Protein AF-A0A963JKS0-F1 (afdb_monomer)

Nearest PDB structure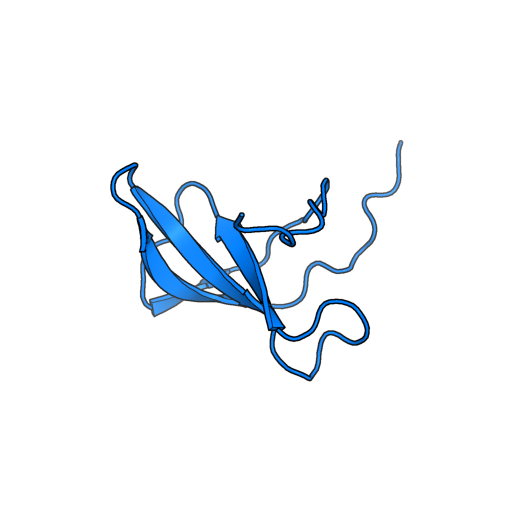s (foldseek):
  8btr-assembly1_Sg  TM=4.583E-01  e=7.187E+00  Giardia lamblia ATCC 50803

Solvent-accessible surface area (backbone atoms only — not comparable to full-atom values): 4101 Å² total; per-residue (Å²): 135,85,81,74,70,85,74,44,53,82,30,52,19,76,34,64,46,97,88,55,29,8,35,22,56,35,50,80,87,53,59,98,48,38,79,37,80,42,80,35,84,78,40,55,60,81,42,78,46,73,51,78,74,89,73,86,75,80,92,73,82,87,129

Structure (mmCIF, N/CA/C/O backbone):
data_AF-A0A963JKS0-F1
#
_entry.id   AF-A0A963JKS0-F1
#
loop_
_atom_site.group_PDB
_atom_site.id
_atom_site.type_symbol
_atom_site.label_atom_id
_atom_site.label_alt_id
_atom_site.label_comp_id
_atom_site.label_asym_id
_atom_site.label_entity_id
_atom_site.label_seq_id
_atom_site.pdbx_PDB_ins_code
_atom_site.Cartn_x
_atom_site.Cartn_y
_atom_site.Cartn_z
_atom_site.occupancy
_atom_site.B_iso_or_equiv
_atom_site.auth_seq_id
_atom_site.auth_comp_id
_atom_site.auth_asym_id
_atom_site.auth_atom_id
_atom_site.pdbx_PDB_model_num
ATOM 1 N N . MET A 1 1 ? -5.072 -11.599 -25.544 1.00 37.00 1 MET A N 1
ATOM 2 C CA . MET A 1 1 ? -4.692 -11.959 -24.163 1.00 37.00 1 MET A CA 1
ATOM 3 C C . MET A 1 1 ? -3.511 -11.066 -23.797 1.00 37.00 1 MET A C 1
ATOM 5 O O . MET A 1 1 ? -2.378 -11.430 -24.073 1.00 37.00 1 MET A O 1
ATOM 9 N N . THR A 1 2 ? -3.769 -9.823 -23.384 1.00 37.44 2 THR A N 1
ATOM 10 C CA . THR A 1 2 ? -2.708 -8.814 -23.207 1.00 37.44 2 THR A CA 1
ATOM 11 C C . THR A 1 2 ? -1.892 -9.143 -21.964 1.00 37.44 2 THR A C 1
ATOM 13 O O . THR A 1 2 ? -2.455 -9.371 -20.898 1.00 37.44 2 THR A O 1
ATOM 16 N N . MET A 1 3 ? -0.574 -9.218 -22.142 1.00 35.25 3 MET A N 1
ATOM 17 C CA . MET A 1 3 ? 0.395 -9.489 -21.089 1.00 35.25 3 MET A CA 1
ATOM 18 C C . MET A 1 3 ? 0.467 -8.289 -20.146 1.00 35.25 3 MET A C 1
ATOM 20 O O . MET A 1 3 ? 0.974 -7.236 -20.526 1.00 35.25 3 MET A O 1
ATOM 24 N N . ALA A 1 4 ? -0.055 -8.446 -18.930 1.00 45.25 4 ALA A N 1
ATOM 25 C CA . ALA A 1 4 ? 0.269 -7.545 -17.838 1.00 45.25 4 ALA A CA 1
ATOM 26 C C . ALA A 1 4 ? 1.745 -7.777 -17.494 1.00 45.25 4 ALA A C 1
ATOM 28 O O . ALA A 1 4 ? 2.137 -8.898 -17.172 1.00 45.25 4 ALA A O 1
ATOM 29 N N . THR A 1 5 ? 2.565 -6.738 -17.647 1.00 46.97 5 THR A N 1
ATOM 30 C CA . THR A 1 5 ? 3.972 -6.743 -17.241 1.00 46.97 5 THR A CA 1
ATOM 31 C C . THR A 1 5 ? 4.048 -7.216 -15.787 1.00 46.97 5 THR A C 1
ATOM 33 O O . THR A 1 5 ? 3.455 -6.610 -14.894 1.00 46.97 5 THR A O 1
ATOM 36 N N . ASP A 1 6 ? 4.734 -8.339 -15.574 1.00 51.44 6 ASP A N 1
ATOM 37 C CA . ASP A 1 6 ? 4.964 -8.984 -14.279 1.00 51.44 6 ASP A CA 1
ATOM 38 C C . ASP A 1 6 ? 6.000 -8.197 -13.465 1.00 51.44 6 ASP A C 1
ATOM 40 O O . ASP A 1 6 ? 7.033 -8.699 -13.051 1.00 51.44 6 ASP A O 1
ATOM 44 N N . ASP A 1 7 ? 5.728 -6.916 -13.248 1.00 55.59 7 ASP A N 1
ATOM 45 C CA . ASP A 1 7 ? 6.402 -6.100 -12.241 1.00 55.59 7 ASP A CA 1
ATOM 46 C C . ASP A 1 7 ? 5.608 -6.131 -10.924 1.00 55.59 7 ASP A C 1
ATOM 48 O O . ASP A 1 7 ? 5.691 -5.234 -10.086 1.00 55.59 7 ASP A O 1
ATOM 52 N N . ALA A 1 8 ? 4.797 -7.176 -10.744 1.00 59.94 8 ALA A N 1
ATOM 53 C CA . ALA A 1 8 ? 4.031 -7.446 -9.543 1.00 59.94 8 ALA A CA 1
ATOM 54 C C . ALA A 1 8 ? 4.955 -8.046 -8.475 1.00 59.94 8 ALA A C 1
ATOM 56 O O . ALA A 1 8 ? 4.827 -9.214 -8.100 1.00 59.94 8 ALA A O 1
ATOM 57 N N . GLY A 1 9 ? 5.928 -7.247 -8.033 1.00 71.06 9 GLY A N 1
ATOM 58 C CA . GLY A 1 9 ? 6.702 -7.530 -6.831 1.00 71.06 9 GLY A CA 1
ATOM 59 C C . GLY A 1 9 ? 5.791 -7.581 -5.603 1.00 71.06 9 GLY A C 1
ATOM 60 O O . GLY A 1 9 ? 4.682 -7.040 -5.605 1.00 71.06 9 GLY A O 1
ATOM 61 N N . TRP A 1 10 ? 6.254 -8.254 -4.553 1.00 78.69 10 TRP A N 1
ATOM 62 C CA . TRP A 1 10 ? 5.598 -8.185 -3.251 1.00 78.69 10 TRP A CA 1
ATOM 63 C C . TRP A 1 10 ? 5.711 -6.762 -2.713 1.00 78.69 10 TRP A C 1
ATOM 65 O O . TRP A 1 10 ? 6.803 -6.198 -2.697 1.00 78.69 10 TRP A O 1
ATOM 75 N N . LEU A 1 11 ? 4.590 -6.197 -2.278 1.00 83.62 11 LEU A N 1
ATOM 76 C CA . LEU A 1 11 ? 4.544 -4.891 -1.640 1.00 83.62 11 LEU A CA 1
ATOM 77 C C . LEU A 1 11 ? 4.038 -5.046 -0.212 1.00 83.62 11 LEU A C 1
ATOM 79 O O . LEU A 1 11 ? 3.064 -5.761 0.033 1.00 83.62 11 LEU A O 1
ATOM 83 N N . ASP A 1 12 ? 4.716 -4.380 0.715 1.00 86.75 12 ASP A N 1
ATOM 84 C CA . ASP A 1 12 ? 4.287 -4.295 2.105 1.00 86.75 12 ASP A CA 1
ATOM 85 C C . ASP A 1 12 ? 3.385 -3.072 2.262 1.00 86.75 12 ASP A C 1
ATOM 87 O O . ASP A 1 12 ? 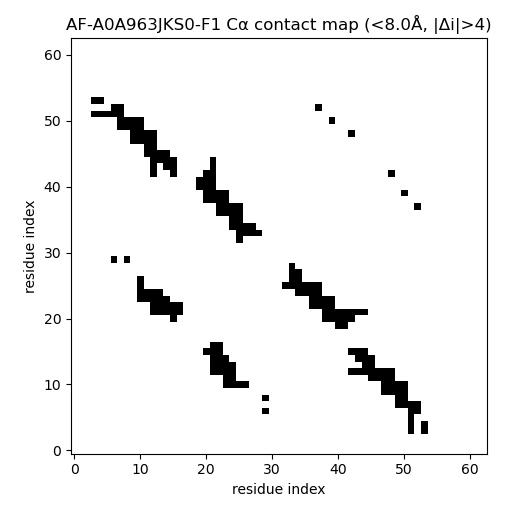3.760 -1.956 1.890 1.00 86.75 12 ASP A O 1
ATOM 91 N N . VAL A 1 13 ? 2.160 -3.301 2.723 1.00 88.31 13 VAL A N 1
ATOM 92 C CA . VAL A 1 13 ? 1.172 -2.236 2.889 1.00 88.31 13 VAL A CA 1
ATOM 93 C C . VAL A 1 13 ? 1.423 -1.588 4.239 1.00 88.31 13 VAL A C 1
ATOM 95 O O . VAL A 1 13 ? 1.092 -2.146 5.285 1.00 88.31 13 VAL A O 1
ATOM 98 N N . GLU A 1 14 ? 2.008 -0.397 4.216 1.00 86.25 14 GLU A N 1
ATOM 99 C CA . GLU A 1 14 ? 2.417 0.310 5.430 1.00 86.25 14 GLU A CA 1
ATOM 100 C C . GLU A 1 14 ? 1.259 1.083 6.066 1.00 86.25 14 GLU A C 1
ATOM 102 O O . GLU A 1 14 ? 1.269 1.357 7.266 1.00 86.25 14 GLU A O 1
ATOM 107 N N . SER A 1 15 ? 0.268 1.503 5.276 1.00 86.62 15 SER A N 1
ATOM 108 C CA . SER A 1 15 ? -0.811 2.381 5.744 1.00 86.62 15 SER A CA 1
ATOM 109 C C . SER A 1 15 ? -2.065 2.283 4.884 1.00 86.62 15 SER A C 1
ATOM 111 O O . SER A 1 15 ? -2.044 1.698 3.808 1.00 86.62 15 SER A O 1
ATOM 113 N N . LEU A 1 16 ? -3.159 2.869 5.371 1.00 89.31 16 LEU A N 1
ATOM 114 C CA . LEU A 1 16 ? -4.422 3.015 4.655 1.00 89.31 16 LEU A CA 1
ATOM 115 C C . LEU A 1 16 ? -4.692 4.507 4.422 1.00 89.31 16 LEU A C 1
ATOM 117 O O . LEU A 1 16 ? -4.545 5.311 5.343 1.00 89.31 16 LEU A O 1
ATOM 121 N N . ASP A 1 17 ? -5.073 4.870 3.206 1.00 86.69 17 ASP A N 1
ATOM 122 C CA . ASP A 1 17 ? -5.567 6.194 2.842 1.00 86.69 17 ASP A CA 1
ATOM 123 C C . ASP A 1 17 ? -7.004 6.432 3.372 1.00 86.69 17 ASP A C 1
ATOM 125 O O . ASP A 1 17 ? -7.694 5.507 3.808 1.00 86.69 17 ASP A O 1
ATOM 129 N N . LEU A 1 18 ? -7.451 7.692 3.343 1.00 82.12 18 LEU A N 1
ATOM 130 C CA . LEU A 1 18 ? -8.782 8.159 3.741 1.00 82.12 18 LEU A CA 1
ATOM 131 C C . LEU A 1 18 ? -9.934 7.441 3.017 1.00 82.12 18 LEU A C 1
ATOM 133 O O . LEU A 1 18 ? -11.022 7.332 3.582 1.00 82.12 18 LEU A O 1
ATOM 137 N N . GLU A 1 19 ? -9.712 6.942 1.801 1.00 84.44 19 GLU A N 1
ATOM 138 C CA . GLU A 1 19 ? -10.687 6.173 1.020 1.00 84.44 19 GLU A CA 1
ATOM 139 C C . GLU A 1 19 ? -10.660 4.668 1.344 1.00 84.44 19 GLU A C 1
ATOM 141 O O . GLU A 1 19 ? -11.407 3.887 0.756 1.00 84.44 19 GLU A O 1
ATOM 1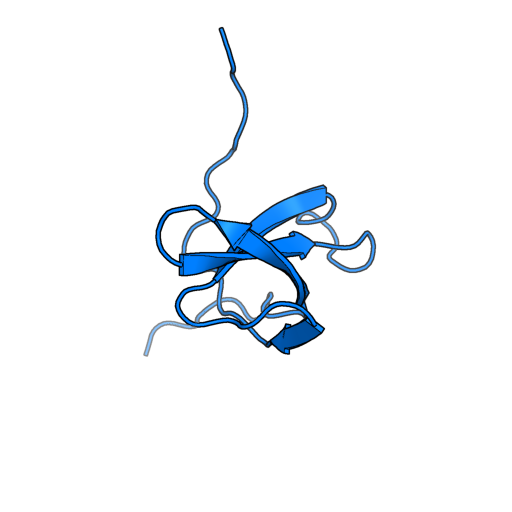46 N N . GLY A 1 20 ? -9.818 4.232 2.286 1.00 85.81 20 GLY A N 1
ATOM 147 C CA . GLY A 1 20 ? -9.675 2.819 2.625 1.00 85.81 20 GLY A CA 1
ATOM 148 C C . GLY A 1 20 ? -8.787 2.040 1.649 1.00 85.81 20 GLY A C 1
ATOM 149 O O . GLY A 1 20 ? -8.925 0.823 1.529 1.00 85.81 20 GLY A O 1
ATOM 150 N N . GLN A 1 21 ? -7.894 2.724 0.931 1.00 86.69 21 GLN A N 1
ATOM 151 C CA . GLN A 1 21 ? -6.931 2.100 0.022 1.00 86.69 21 GLN A CA 1
ATOM 152 C C . GLN A 1 21 ? -5.588 1.891 0.721 1.00 86.69 21 GLN A C 1
ATOM 154 O O . GLN A 1 21 ? -5.064 2.802 1.354 1.00 86.69 21 GLN A O 1
ATOM 159 N N . GLY A 1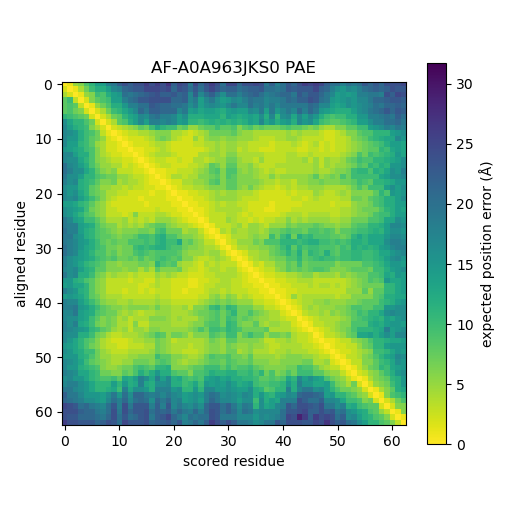 22 ? -5.004 0.703 0.603 1.00 88.44 22 GLY A N 1
ATOM 160 C CA . GLY A 1 22 ? -3.672 0.421 1.124 1.00 88.44 22 GLY A CA 1
ATOM 161 C C . GLY A 1 22 ? -2.609 1.212 0.369 1.00 88.44 22 GLY A C 1
ATOM 162 O O . GLY A 1 22 ? -2.643 1.316 -0.853 1.00 88.44 22 GLY A O 1
ATOM 163 N N . VAL A 1 23 ? -1.646 1.763 1.089 1.00 87.19 23 VAL A N 1
ATOM 164 C CA . VAL A 1 23 ? -0.509 2.506 0.554 1.00 87.19 23 VAL A CA 1
ATOM 165 C C . VAL A 1 23 ? 0.739 1.671 0.788 1.00 87.19 23 VAL A C 1
ATOM 167 O O . VAL A 1 23 ? 1.029 1.283 1.920 1.00 87.19 23 VAL A O 1
ATOM 170 N N . ALA A 1 24 ? 1.473 1.400 -0.287 1.00 87.19 24 ALA A N 1
ATOM 171 C CA . ALA A 1 24 ? 2.705 0.631 -0.242 1.00 87.19 24 ALA A CA 1
ATOM 172 C C . ALA A 1 24 ? 3.819 1.314 -1.039 1.00 87.19 24 ALA A C 1
ATOM 174 O O . ALA A 1 24 ? 3.577 1.917 -2.089 1.00 87.19 24 ALA A O 1
ATOM 175 N N . HIS A 1 25 ? 5.055 1.176 -0.569 1.00 85.31 25 HIS A N 1
ATOM 176 C CA . HIS A 1 25 ? 6.232 1.661 -1.277 1.00 85.31 25 HIS A CA 1
ATOM 177 C C . HIS A 1 25 ? 6.963 0.531 -1.978 1.00 85.31 25 HIS A C 1
ATOM 179 O O . HIS A 1 25 ? 7.180 -0.555 -1.441 1.00 85.31 25 HIS A O 1
ATOM 185 N N . ARG A 1 26 ? 7.385 0.812 -3.205 1.00 78.44 26 ARG A N 1
ATOM 186 C CA . ARG A 1 26 ? 8.197 -0.108 -3.978 1.00 78.44 26 ARG A CA 1
ATOM 187 C C . ARG A 1 26 ? 9.656 -0.006 -3.523 1.00 78.44 26 ARG A C 1
ATOM 189 O O . ARG A 1 26 ? 10.274 1.051 -3.667 1.00 78.44 26 ARG A O 1
ATOM 196 N N . GLY A 1 27 ? 10.182 -1.091 -2.956 1.00 77.94 27 GLY A N 1
ATOM 197 C CA . GLY A 1 27 ? 11.556 -1.177 -2.456 1.00 77.94 27 GLY A CA 1
ATOM 198 C C . GLY A 1 27 ? 12.620 -1.051 -3.551 1.00 77.94 27 GLY A C 1
ATOM 199 O O . GLY A 1 27 ? 12.327 -1.070 -4.748 1.00 77.94 27 GLY A O 1
ATOM 200 N N . SER A 1 28 ? 13.881 -0.910 -3.142 1.00 68.19 28 SER A N 1
ATOM 201 C CA . SER A 1 28 ? 15.038 -0.772 -4.045 1.00 68.19 28 SER A CA 1
ATOM 202 C C . SER A 1 28 ? 15.277 -2.000 -4.934 1.00 68.19 28 SER A C 1
ATOM 204 O O . SER A 1 28 ? 15.973 -1.912 -5.941 1.00 68.19 28 SER A O 1
ATOM 206 N N . ASP A 1 29 ? 14.703 -3.144 -4.567 1.00 70.31 29 ASP A N 1
ATOM 207 C CA . ASP A 1 29 ? 14.717 -4.410 -5.305 1.00 70.31 29 ASP A CA 1
ATOM 208 C C . ASP A 1 29 ? 13.867 -4.385 -6.587 1.00 70.31 29 ASP A C 1
ATOM 210 O O . ASP A 1 29 ? 14.006 -5.249 -7.449 1.00 70.31 29 ASP A O 1
ATOM 214 N N . ALA A 1 30 ? 13.032 -3.364 -6.760 1.00 64.06 30 ALA A N 1
ATOM 215 C CA . ALA A 1 30 ? 12.098 -3.249 -7.869 1.00 64.06 30 ALA A CA 1
ATOM 216 C C . ALA A 1 30 ? 12.642 -2.560 -9.135 1.00 64.06 30 ALA A C 1
ATOM 218 O O . ALA A 1 30 ? 11.857 -2.097 -9.969 1.00 64.06 30 ALA A O 1
ATOM 219 N N . GLY A 1 31 ? 13.964 -2.444 -9.275 1.00 71.12 31 GLY A N 1
ATOM 220 C CA . GLY A 1 31 ? 14.602 -1.827 -10.442 1.00 71.12 31 GLY A CA 1
ATOM 221 C C . GLY A 1 31 ? 14.132 -0.386 -10.680 1.00 71.12 31 GLY A C 1
ATOM 222 O O . GLY A 1 31 ? 14.114 0.435 -9.764 1.00 71.12 31 GLY A O 1
ATOM 223 N N . ASP A 1 32 ? 13.702 -0.080 -11.905 1.00 69.38 32 ASP A N 1
ATOM 224 C CA . ASP A 1 32 ? 13.249 1.255 -12.339 1.00 69.38 32 ASP A CA 1
ATOM 225 C C . ASP A 1 32 ? 11.981 1.767 -11.625 1.00 69.38 32 ASP A C 1
ATOM 227 O O . ASP A 1 32 ? 11.572 2.925 -11.785 1.00 69.38 32 ASP A O 1
ATOM 231 N N . ALA A 1 33 ? 11.317 0.904 -10.853 1.00 68.56 33 ALA A N 1
ATOM 232 C CA . ALA A 1 33 ? 10.136 1.245 -10.074 1.00 68.56 33 ALA A CA 1
ATOM 233 C C . ALA A 1 33 ? 10.430 1.560 -8.597 1.00 68.56 33 ALA A C 1
ATOM 235 O O . ALA A 1 33 ? 9.489 1.875 -7.868 1.00 68.56 33 ALA A O 1
ATOM 236 N N . ALA A 1 34 ? 11.691 1.505 -8.159 1.00 72.38 34 ALA A N 1
ATOM 237 C CA . ALA A 1 34 ? 12.092 1.799 -6.785 1.00 72.38 34 ALA A CA 1
ATOM 238 C C . ALA A 1 34 ? 11.669 3.209 -6.327 1.00 72.38 34 ALA A C 1
ATOM 240 O O . ALA A 1 34 ? 11.740 4.181 -7.083 1.00 72.38 34 ALA A O 1
ATOM 241 N N . GLY A 1 35 ? 11.212 3.321 -5.078 1.00 76.56 35 GLY A N 1
ATOM 242 C CA . GLY A 1 35 ? 10.771 4.580 -4.467 1.00 76.56 35 GLY A CA 1
ATOM 243 C C . GLY A 1 35 ? 9.410 5.087 -4.953 1.00 76.56 35 GLY A C 1
ATOM 244 O O . GLY A 1 35 ? 9.009 6.196 -4.604 1.00 76.56 35 GLY A O 1
ATOM 245 N N . LYS A 1 36 ? 8.681 4.308 -5.763 1.00 76.81 36 LYS A N 1
ATOM 246 C CA . LYS A 1 36 ? 7.325 4.665 -6.200 1.00 76.81 36 LYS A CA 1
ATOM 247 C C . LYS A 1 36 ? 6.289 4.247 -5.156 1.00 76.81 36 LYS A C 1
ATOM 249 O O . LYS A 1 36 ? 6.337 3.132 -4.640 1.00 76.81 36 LYS A O 1
ATOM 254 N N . VAL A 1 37 ? 5.329 5.136 -4.904 1.00 82.88 37 VAL A N 1
ATOM 255 C CA . VAL A 1 37 ? 4.134 4.851 -4.099 1.00 82.88 37 VAL A CA 1
ATOM 256 C C . VAL A 1 37 ? 3.110 4.121 -4.963 1.00 82.88 37 VAL A C 1
ATOM 258 O O . VAL A 1 37 ? 2.818 4.554 -6.082 1.00 82.88 37 VAL A O 1
ATOM 261 N N . VAL A 1 38 ? 2.558 3.033 -4.442 1.00 80.69 38 VAL A N 1
ATOM 262 C CA . VAL A 1 38 ? 1.503 2.239 -5.070 1.00 80.69 38 VAL A CA 1
ATOM 263 C C . VAL A 1 38 ? 0.291 2.226 -4.146 1.00 80.69 38 VAL A C 1
ATOM 265 O O . VAL A 1 38 ? 0.411 1.954 -2.954 1.00 80.69 38 VAL A O 1
ATOM 268 N N . PHE A 1 39 ? -0.875 2.518 -4.716 1.00 82.38 39 PHE A N 1
ATOM 269 C CA . PHE A 1 39 ? -2.158 2.443 -4.027 1.00 82.38 39 PHE A CA 1
ATOM 270 C C . PHE A 1 39 ? -2.814 1.110 -4.371 1.00 82.38 39 PHE A C 1
ATOM 272 O O . PHE A 1 39 ? -2.880 0.726 -5.542 1.00 82.38 39 PHE A O 1
ATOM 279 N N . VAL A 1 40 ? -3.266 0.399 -3.349 1.00 81.88 40 VAL A N 1
ATOM 280 C CA . VAL A 1 40 ? -3.810 -0.949 -3.432 1.00 81.88 40 VAL A CA 1
ATOM 281 C C . VAL A 1 40 ? -5.228 -0.936 -2.888 1.00 81.88 40 VAL A C 1
ATOM 283 O O . VAL A 1 40 ? -5.461 -0.678 -1.711 1.00 81.88 40 VAL A O 1
ATOM 286 N N . GLU A 1 41 ? -6.198 -1.229 -3.742 1.00 83.00 41 GLU A N 1
ATOM 287 C CA . GLU A 1 41 ? -7.590 -1.321 -3.315 1.00 83.00 41 GLU A CA 1
ATOM 288 C C . GLU A 1 41 ? -7.797 -2.557 -2.422 1.00 83.00 41 GLU A C 1
ATOM 290 O O . GLU A 1 41 ? -7.388 -3.661 -2.781 1.00 83.00 41 GLU A O 1
ATOM 295 N N . GLY A 1 42 ? -8.412 -2.372 -1.249 1.00 78.81 42 GLY A N 1
ATOM 296 C CA . GLY A 1 42 ? -8.765 -3.475 -0.347 1.00 78.81 42 GLY A CA 1
ATOM 297 C C . GLY A 1 42 ? -7.595 -4.125 0.399 1.00 78.81 42 GLY A C 1
ATOM 298 O O . GLY A 1 42 ? -7.766 -5.206 0.958 1.00 78.81 42 GLY A O 1
ATOM 299 N N . ALA A 1 43 ? -6.419 -3.495 0.428 1.00 81.62 43 ALA A N 1
ATOM 300 C CA . ALA A 1 43 ? -5.285 -3.993 1.196 1.00 81.62 43 ALA A CA 1
ATOM 301 C C . ALA A 1 43 ? -5.306 -3.494 2.645 1.00 81.62 43 ALA A C 1
ATOM 303 O O . ALA A 1 43 ? -5.418 -2.295 2.905 1.00 81.62 43 ALA A O 1
ATOM 304 N N . LEU A 1 44 ? -5.156 -4.426 3.587 1.00 82.31 44 LEU A N 1
ATOM 305 C CA . LEU A 1 44 ? -5.031 -4.109 5.005 1.00 82.31 44 LEU A CA 1
ATOM 306 C C . LEU A 1 44 ? -3.577 -3.754 5.355 1.00 82.31 44 LEU A C 1
ATOM 308 O O . LEU A 1 44 ? -2.656 -4.419 4.873 1.00 82.31 44 LEU A O 1
ATOM 312 N N . PRO A 1 45 ? -3.353 -2.755 6.226 1.00 82.62 45 PRO A N 1
ATOM 313 C CA . PRO A 1 45 ? -2.023 -2.460 6.746 1.00 82.62 45 PRO A CA 1
ATOM 314 C C . PRO A 1 45 ? -1.420 -3.670 7.465 1.00 82.62 45 PRO A C 1
ATOM 316 O O . PRO A 1 45 ? -2.080 -4.292 8.300 1.00 82.62 45 PRO A O 1
ATOM 319 N N . GLY A 1 46 ? -0.159 -3.977 7.162 1.00 80.00 46 GLY A N 1
ATOM 320 C CA . GLY A 1 46 ? 0.579 -5.101 7.745 1.00 80.00 46 GLY A CA 1
ATOM 321 C C . GLY A 1 46 ? 0.479 -6.421 6.974 1.00 80.00 46 GLY A C 1
ATOM 322 O O . GLY A 1 46 ? 1.035 -7.423 7.427 1.00 80.00 46 GLY A O 1
ATOM 323 N N . GLU A 1 47 ? -0.195 -6.446 5.820 1.00 80.56 47 GLU A N 1
ATOM 324 C CA . GLU A 1 47 ? -0.170 -7.587 4.904 1.00 80.56 47 GLU A CA 1
ATOM 325 C C . GLU A 1 47 ? 0.757 -7.328 3.706 1.00 80.56 47 GLU A C 1
ATOM 327 O O . GLU A 1 47 ? 0.828 -6.223 3.161 1.00 80.56 47 GLU A O 1
ATOM 332 N N . ARG A 1 48 ? 1.453 -8.384 3.268 1.00 82.81 48 ARG A N 1
ATOM 333 C CA . ARG A 1 48 ? 2.205 -8.380 2.011 1.00 82.81 48 ARG A CA 1
ATOM 334 C C . ARG A 1 48 ? 1.301 -8.836 0.885 1.00 82.81 48 ARG A C 1
ATOM 336 O O . ARG A 1 48 ? 0.909 -10.001 0.835 1.00 82.81 48 ARG A O 1
ATOM 343 N N . VAL A 1 49 ? 1.037 -7.932 -0.043 1.00 80.75 49 VAL A N 1
ATOM 344 C CA . VAL A 1 49 ? 0.133 -8.164 -1.168 1.00 80.75 49 VAL A CA 1
ATOM 345 C C . VAL A 1 49 ? 0.897 -8.106 -2.482 1.00 80.75 49 VAL A C 1
ATOM 347 O O . VAL A 1 49 ? 1.906 -7.411 -2.623 1.00 80.75 49 VAL A O 1
ATOM 350 N N . ARG A 1 50 ? 0.415 -8.860 -3.469 1.00 78.94 50 ARG A N 1
ATOM 351 C CA . ARG A 1 50 ? 0.930 -8.811 -4.837 1.00 78.94 50 ARG A CA 1
ATOM 352 C C . ARG A 1 50 ? -0.052 -8.030 -5.691 1.00 78.94 50 ARG A C 1
ATOM 354 O O . ARG A 1 50 ? -1.215 -8.410 -5.791 1.00 78.94 50 ARG A O 1
ATOM 361 N N . VAL A 1 51 ? 0.421 -6.962 -6.322 1.00 73.69 51 VAL A N 1
ATOM 362 C CA . VAL A 1 51 ? -0.427 -6.072 -7.122 1.00 73.69 51 VAL A CA 1
ATOM 363 C C . VAL A 1 51 ? 0.092 -5.958 -8.542 1.00 73.69 51 VAL A C 1
ATOM 365 O O . VAL A 1 51 ? 1.294 -5.864 -8.769 1.00 73.69 51 VAL A O 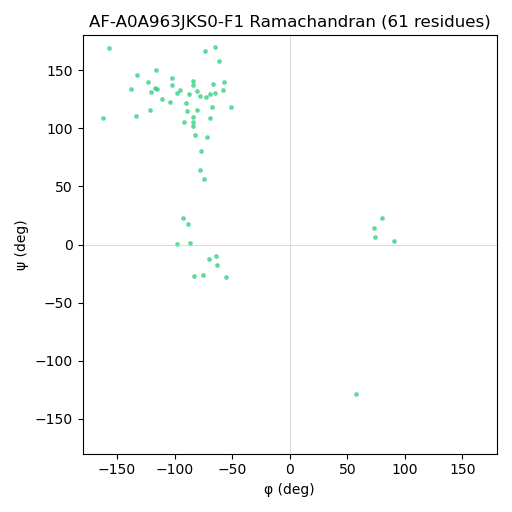1
ATOM 368 N N . ALA A 1 52 ? -0.822 -5.955 -9.507 1.00 70.19 52 ALA A N 1
ATOM 369 C CA . ALA A 1 52 ? -0.496 -5.705 -10.902 1.00 70.19 52 ALA A CA 1
ATOM 370 C C . ALA A 1 52 ? -0.642 -4.203 -11.182 1.00 70.19 52 ALA A C 1
ATOM 372 O O . ALA A 1 52 ? -1.752 -3.679 -11.260 1.00 70.19 52 ALA A O 1
ATOM 373 N N . VAL A 1 53 ? 0.480 -3.493 -11.310 1.00 67.25 53 VAL A N 1
ATOM 374 C CA . VAL A 1 53 ? 0.466 -2.060 -11.628 1.00 67.25 53 VAL A 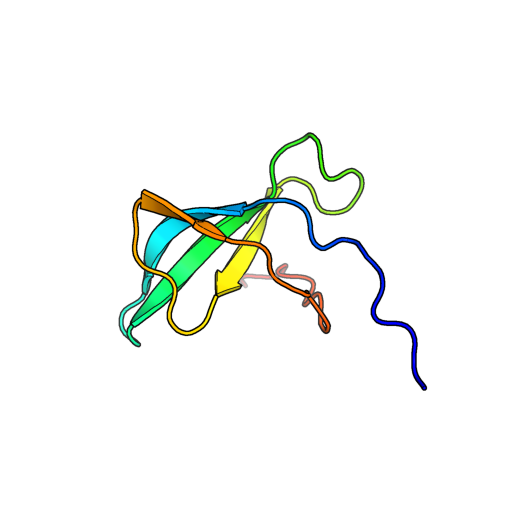CA 1
ATOM 375 C C . VAL A 1 53 ? 0.297 -1.884 -13.137 1.00 67.25 53 VAL A C 1
ATOM 377 O O . VAL A 1 53 ? 1.270 -1.891 -13.884 1.00 67.25 53 VAL A O 1
ATOM 380 N N . ASP A 1 54 ? -0.945 -1.704 -13.591 1.00 59.72 54 ASP A N 1
ATOM 381 C CA . ASP A 1 54 ? -1.254 -1.480 -15.015 1.00 59.72 54 ASP A CA 1
ATOM 382 C C . ASP A 1 54 ? -0.895 -0.050 -15.474 1.00 59.72 54 ASP A C 1
ATOM 384 O O . ASP A 1 54 ? -0.560 0.196 -16.634 1.00 59.72 54 ASP A O 1
ATOM 388 N N . ARG A 1 55 ? -0.897 0.922 -14.547 1.00 56.19 55 ARG A N 1
ATOM 389 C CA . ARG A 1 55 ? -0.585 2.328 -14.841 1.00 56.19 55 ARG A CA 1
ATOM 390 C C . ARG A 1 55 ? 0.382 2.942 -13.838 1.00 56.19 55 ARG A C 1
ATOM 392 O O . ARG A 1 55 ? 0.026 3.276 -12.714 1.00 56.19 55 ARG A O 1
ATOM 399 N N . ARG A 1 56 ? 1.599 3.206 -14.308 1.00 59.72 56 ARG A N 1
ATOM 400 C CA . ARG A 1 56 ? 2.587 4.064 -13.642 1.00 59.72 56 ARG A CA 1
A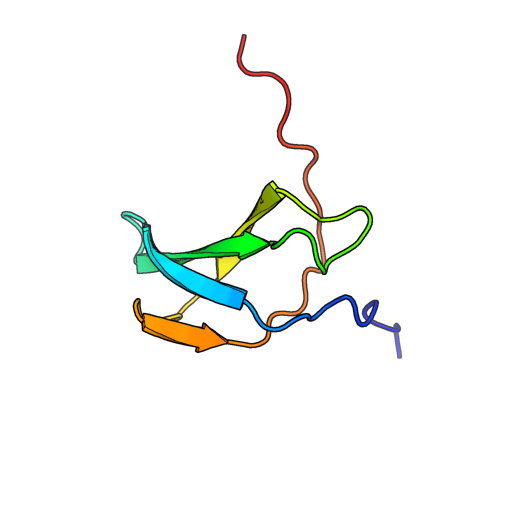TOM 401 C C . ARG A 1 56 ? 2.314 5.529 -13.992 1.00 59.72 56 ARG A C 1
ATOM 403 O O . ARG A 1 56 ? 2.652 5.980 -15.083 1.00 59.72 56 ARG A O 1
ATOM 410 N N . LYS A 1 57 ? 1.692 6.289 -13.087 1.00 53.72 57 LYS A N 1
ATOM 411 C CA . LYS A 1 57 ? 1.705 7.756 -13.195 1.00 53.72 57 LYS A CA 1
ATOM 412 C C . LYS A 1 57 ? 3.061 8.263 -12.709 1.00 53.72 57 LYS A C 1
ATOM 414 O O . LYS A 1 57 ? 3.515 7.894 -11.629 1.00 53.72 57 LYS A O 1
ATOM 419 N N . ASN A 1 58 ? 3.722 9.078 -13.523 1.00 51.47 58 ASN A N 1
ATOM 420 C CA . ASN A 1 58 ? 4.952 9.755 -13.135 1.00 51.47 58 ASN A CA 1
ATOM 421 C C . ASN A 1 58 ? 4.583 10.860 -12.131 1.00 51.47 58 ASN A C 1
ATOM 423 O O . ASN A 1 58 ? 4.163 11.937 -12.537 1.00 51.47 58 ASN A O 1
ATOM 427 N N . GLN A 1 59 ? 4.627 10.562 -10.831 1.00 51.66 59 GLN A N 1
ATOM 428 C CA . GLN A 1 59 ? 4.304 11.521 -9.769 1.00 51.66 59 GLN A CA 1
ATOM 429 C C . GLN A 1 59 ? 5.477 12.501 -9.573 1.00 51.66 59 GLN A C 1
ATOM 431 O O . GLN A 1 59 ? 6.318 12.316 -8.702 1.00 51.66 59 GLN A O 1
ATOM 436 N N . TRP A 1 60 ? 5.552 13.505 -10.445 1.00 51.31 60 TRP A N 1
ATOM 437 C CA . TRP A 1 60 ? 6.378 14.721 -10.382 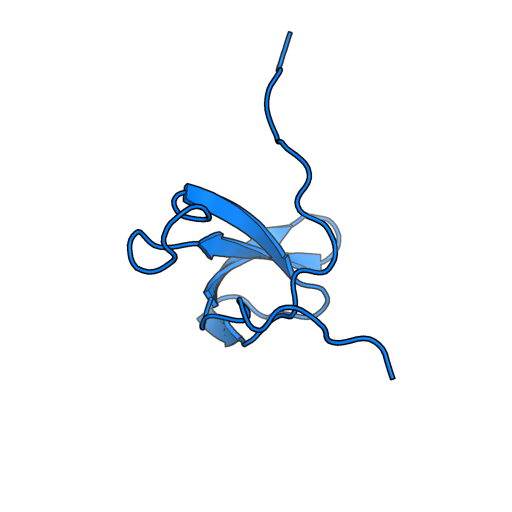1.00 51.31 60 TRP A CA 1
ATOM 438 C C . TRP A 1 60 ? 5.707 15.673 -11.390 1.00 51.31 60 TRP A C 1
ATOM 440 O O . TRP A 1 60 ? 5.636 15.328 -12.563 1.00 51.31 60 TRP A O 1
ATOM 450 N N . GLU A 1 61 ? 5.013 16.752 -11.022 1.00 41.69 61 GLU A N 1
ATOM 451 C CA . GLU A 1 61 ? 5.452 17.911 -10.239 1.00 41.69 61 GLU A CA 1
ATOM 452 C C . GLU A 1 61 ? 4.385 18.341 -9.217 1.00 41.69 61 GLU A C 1
ATOM 454 O O . GLU A 1 61 ? 3.209 18.497 -9.551 1.00 41.69 61 GLU A O 1
ATOM 459 N N . ARG A 1 62 ? 4.800 18.602 -7.972 1.00 43.12 62 ARG A N 1
ATOM 460 C CA . ARG A 1 62 ? 4.105 19.578 -7.125 1.00 43.12 62 ARG A CA 1
ATOM 461 C C . ARG A 1 62 ? 4.662 20.951 -7.507 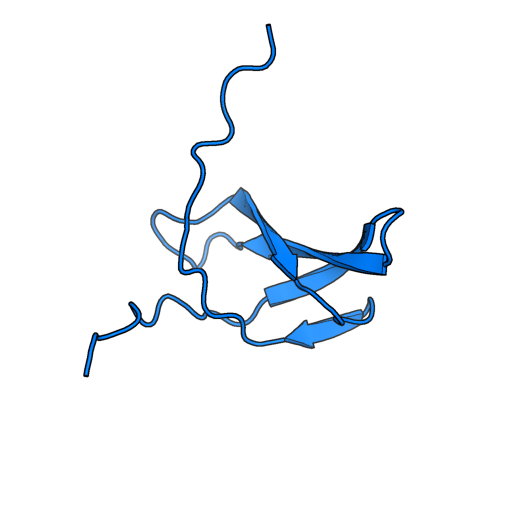1.00 43.12 62 ARG A C 1
ATOM 463 O O . ARG A 1 62 ? 5.832 21.204 -7.234 1.00 43.12 62 ARG A O 1
ATOM 470 N N . GLY A 1 63 ? 3.846 21.775 -8.164 1.00 45.53 63 GLY A N 1
ATOM 471 C CA . GLY A 1 63 ? 4.024 23.231 -8.166 1.00 45.53 63 GLY A CA 1
ATOM 472 C C . GLY A 1 63 ? 3.675 23.831 -6.810 1.00 45.53 63 GLY A C 1
ATOM 473 O O . GLY A 1 63 ? 2.918 23.173 -6.052 1.00 45.53 63 GLY A O 1
#

Foldseek 3Di:
DDDQPPLQDWWQQADADPVRWTWTADDPVSPPRHRDIDTHPPDDHGDTDGDRCNDDDPPDDDD

Radius of gyration: 12.11 Å; Cα contacts (8 Å, |Δi|>4): 104; chains: 1; bounding box: 26×35×32 Å

Secondary structure (DSSP, 8-state):
-----S---EEEEEEE-TTSEEEEE--GGGGGGTT-EEEEETPPTT-EEE-------------

pLDDT: mean 70.98, std 15.51, range [35.25, 89.31]

Sequence (63 aa):
MTMATDDAGWLDVESLDLEGQGVAHRGSDAGDAAGKVVFVEGALPGERVRVAVDRRKNQWERG

Mean predicted aligned error: 9.16 Å